Protein AF-A0A969AFT5-F1 (afdb_monomer_lite)

Structure (mmCIF, N/CA/C/O backbone):
data_AF-A0A969AFT5-F1
#
_entry.id   AF-A0A969AFT5-F1
#
loop_
_atom_site.group_PDB
_atom_site.id
_atom_site.type_symbol
_atom_site.label_atom_id
_atom_site.label_alt_id
_atom_site.label_comp_id
_atom_site.label_asym_id
_atom_site.label_entity_id
_atom_site.label_seq_id
_atom_site.pdbx_PDB_ins_code
_atom_site.Cartn_x
_atom_site.Cartn_y
_atom_site.Cartn_z
_atom_site.occupancy
_atom_site.B_iso_or_equiv
_atom_site.auth_seq_id
_atom_site.auth_comp_id
_atom_site.auth_asym_id
_atom_site.auth_atom_id
_atom_site.pdbx_PDB_model_num
ATOM 1 N N . MET A 1 1 ? -39.133 -49.213 53.898 1.00 42.06 1 MET A N 1
ATOM 2 C CA . MET A 1 1 ? -38.491 -47.899 53.656 1.00 42.06 1 MET A CA 1
ATOM 3 C C . MET A 1 1 ? -36.992 -48.121 53.455 1.00 42.06 1 MET A C 1
ATOM 5 O O . MET A 1 1 ? -36.325 -48.486 54.412 1.00 42.06 1 MET A O 1
ATOM 9 N N . LYS A 1 2 ? -36.457 -48.003 52.231 1.00 43.72 2 LYS A N 1
ATOM 10 C CA . LYS A 1 2 ? -35.010 -48.150 51.962 1.00 43.72 2 LYS A CA 1
ATOM 11 C C . LYS A 1 2 ? -34.419 -46.759 51.720 1.00 43.72 2 LYS A C 1
ATOM 13 O O . LYS A 1 2 ? -34.822 -46.087 50.777 1.00 43.72 2 LYS A O 1
ATOM 18 N N . LYS A 1 3 ? -33.523 -46.301 52.601 1.00 46.19 3 LYS A N 1
ATOM 19 C CA . LYS A 1 3 ? -32.846 -45.000 52.470 1.00 46.19 3 LYS A CA 1
ATOM 20 C C . LYS A 1 3 ? -31.810 -45.084 51.343 1.00 46.19 3 LYS A C 1
ATOM 22 O O . LYS A 1 3 ? -30.897 -45.902 51.410 1.00 46.19 3 LYS A O 1
ATOM 27 N N . SER A 1 4 ? -31.978 -44.259 50.311 1.00 45.84 4 SER A N 1
ATOM 28 C CA . SER A 1 4 ? -31.020 -44.107 49.212 1.00 45.84 4 SER A CA 1
ATOM 29 C C . SER A 1 4 ? -29.797 -43.322 49.696 1.00 45.84 4 SER A C 1
ATOM 31 O O . SER A 1 4 ? -29.908 -42.158 50.081 1.00 45.84 4 SER A O 1
ATOM 33 N N . ASN A 1 5 ? -28.633 -43.972 49.701 1.00 54.56 5 ASN A N 1
ATOM 34 C CA . ASN A 1 5 ? -27.343 -43.349 49.992 1.00 54.56 5 ASN A CA 1
ATOM 35 C C . ASN A 1 5 ? -26.812 -42.653 48.730 1.00 54.56 5 ASN A C 1
ATOM 37 O O . ASN A 1 5 ? -26.056 -43.236 47.953 1.00 54.56 5 ASN A O 1
ATOM 41 N N . ASN A 1 6 ? -27.179 -41.385 48.544 1.00 57.03 6 ASN A N 1
ATOM 42 C CA . ASN A 1 6 ? -26.576 -40.523 47.527 1.00 57.03 6 ASN A CA 1
ATOM 43 C C . ASN A 1 6 ? -25.176 -40.075 47.980 1.00 57.03 6 ASN A C 1
ATOM 45 O O . ASN A 1 6 ? -25.019 -39.073 48.681 1.00 57.03 6 ASN A O 1
ATOM 49 N N . LYS A 1 7 ? -24.134 -40.809 47.571 1.00 60.47 7 LYS A N 1
ATOM 50 C CA . LYS A 1 7 ? -22.747 -40.329 47.665 1.00 60.47 7 LYS A CA 1
ATOM 51 C C . LYS A 1 7 ? -22.551 -39.195 46.654 1.00 60.47 7 LYS A C 1
ATOM 53 O O . LYS A 1 7 ? -22.600 -39.424 45.449 1.00 60.47 7 LYS A O 1
ATOM 58 N N . LYS A 1 8 ? -22.318 -37.970 47.138 1.00 62.88 8 LYS A N 1
ATOM 59 C CA . LYS A 1 8 ? -21.899 -36.835 46.300 1.00 62.88 8 LYS A CA 1
ATOM 60 C C . LYS A 1 8 ? -20.524 -37.140 45.699 1.00 62.88 8 LYS A C 1
ATOM 62 O O . LYS A 1 8 ? -19.531 -37.193 46.420 1.00 62.88 8 LYS A O 1
ATOM 67 N N . ILE A 1 9 ? -20.474 -37.349 44.387 1.00 62.12 9 ILE A N 1
ATOM 68 C CA . ILE A 1 9 ? -19.224 -37.469 43.631 1.00 62.12 9 ILE A CA 1
ATOM 69 C C . ILE A 1 9 ? -18.674 -36.051 43.453 1.00 62.12 9 ILE A C 1
ATOM 71 O O . ILE A 1 9 ? -19.196 -35.269 42.660 1.00 62.12 9 ILE A O 1
ATOM 75 N N . TYR A 1 10 ? -17.643 -35.698 44.219 1.00 61.41 10 TYR A N 1
ATOM 76 C CA . TYR A 1 10 ? -16.916 -34.446 44.032 1.00 61.41 10 TYR A CA 1
ATOM 77 C C . TYR A 1 10 ? -16.053 -34.561 42.774 1.00 61.41 10 TYR A C 1
ATOM 79 O O . TYR A 1 10 ? -15.003 -35.198 42.784 1.00 61.41 10 TYR A O 1
ATOM 87 N N . GLN A 1 11 ? -16.504 -33.957 41.675 1.00 67.50 11 GLN A N 1
ATOM 88 C CA . GLN A 1 11 ? -15.679 -33.800 40.481 1.00 67.50 11 GLN A CA 1
ATOM 89 C C . GLN A 1 11 ? -14.753 -32.595 40.678 1.00 67.50 11 GLN A C 1
ATOM 91 O O . GLN A 1 11 ? -15.212 -31.471 40.890 1.00 67.50 11 GLN A O 1
ATOM 96 N N . ALA A 1 12 ? -13.440 -32.824 40.627 1.00 65.81 12 ALA A N 1
ATOM 97 C CA . ALA A 1 12 ? -12.455 -31.752 40.660 1.00 65.81 12 ALA A CA 1
ATOM 98 C C . ALA A 1 12 ? -12.656 -30.823 39.448 1.00 65.81 12 ALA A C 1
ATOM 100 O O . ALA A 1 12 ? -12.691 -31.281 38.304 1.00 65.81 12 ALA A O 1
ATOM 101 N N . LYS A 1 13 ? -12.788 -29.509 39.686 1.00 62.75 13 LYS A N 1
ATOM 102 C CA . LYS A 1 13 ? -12.882 -28.504 38.616 1.00 62.75 13 LYS A CA 1
ATOM 103 C C . LYS A 1 13 ? -11.627 -28.575 37.739 1.00 62.75 13 LYS A C 1
ATOM 105 O O . LYS A 1 13 ? -10.525 -28.285 38.202 1.00 62.75 13 LYS A O 1
ATOM 110 N N . LYS A 1 14 ? -11.804 -28.934 36.465 1.00 62.44 14 LYS A N 1
ATOM 111 C CA . LYS A 1 14 ? -10.767 -28.868 35.424 1.00 62.44 14 LYS A CA 1
ATOM 112 C C . LYS A 1 14 ? -10.224 -27.433 35.374 1.00 62.44 14 LYS A C 1
ATOM 114 O O . LYS A 1 14 ? -10.989 -26.505 35.119 1.00 62.44 14 LYS A O 1
ATOM 119 N N . LYS A 1 15 ? -8.926 -27.232 35.635 1.00 59.56 15 LYS A N 1
ATOM 120 C CA . LYS A 1 15 ? -8.275 -25.924 35.452 1.00 59.56 15 LYS A CA 1
ATOM 121 C C . LYS A 1 15 ? -8.271 -25.602 33.955 1.00 59.56 15 LYS A C 1
ATOM 123 O O . LYS A 1 15 ? -7.509 -26.204 33.204 1.00 59.56 15 LYS A O 1
ATOM 128 N N . SER A 1 16 ? -9.140 -24.695 33.515 1.00 66.88 16 SER A N 1
ATOM 129 C CA . SER A 1 16 ? -9.090 -24.157 32.155 1.00 66.88 16 SER A CA 1
ATOM 130 C C . SER A 1 16 ? -7.818 -23.327 32.010 1.00 66.88 16 SER A C 1
ATOM 132 O O . SER A 1 16 ? -7.616 -22.389 32.782 1.00 66.88 16 SER A O 1
ATOM 134 N N . GLN A 1 17 ? -6.963 -23.657 31.044 1.00 66.12 17 GLN A N 1
ATOM 135 C CA . GLN A 1 17 ? -5.861 -22.775 30.667 1.00 66.12 17 GLN A CA 1
ATOM 136 C C . GLN A 1 17 ? -6.463 -21.444 30.197 1.00 66.12 17 GLN A C 1
ATOM 138 O O . GLN A 1 17 ? -7.229 -21.415 29.233 1.00 66.12 17 GLN A O 1
ATOM 143 N N . SER A 1 18 ? -6.200 -20.356 30.926 1.00 72.88 18 SER A N 1
ATOM 144 C CA . SER A 1 18 ? -6.689 -19.035 30.539 1.00 72.88 18 SER A CA 1
ATOM 145 C C . SER A 1 18 ? -5.896 -18.544 29.337 1.00 72.88 18 SER A C 1
ATOM 147 O O . SER A 1 18 ? -4.666 -18.563 29.364 1.00 72.88 18 SER A O 1
ATOM 149 N N . GLN A 1 19 ? -6.594 -18.064 28.311 1.00 77.62 19 GLN A N 1
ATOM 150 C CA . GLN A 1 19 ? -5.958 -17.344 27.211 1.00 77.62 19 GLN A CA 1
ATOM 151 C C . GLN A 1 19 ? -5.157 -16.150 27.761 1.00 77.62 19 GLN A C 1
ATOM 153 O O . GLN A 1 19 ? -5.594 -15.544 28.748 1.00 77.62 19 GLN A O 1
ATOM 158 N N . PRO A 1 20 ? -4.003 -15.805 27.159 1.00 84.56 20 PRO A N 1
ATOM 159 C CA . PRO A 1 20 ? -3.208 -14.669 27.602 1.00 84.56 20 PRO A CA 1
ATOM 160 C C . PRO A 1 20 ? -4.060 -13.396 27.592 1.00 84.56 20 PRO A C 1
ATOM 162 O O . PRO A 1 20 ? -4.799 -13.115 26.641 1.00 84.56 20 PRO A O 1
ATOM 165 N N . LYS A 1 21 ? -3.988 -12.637 28.688 1.00 86.94 21 LYS A N 1
ATOM 166 C CA . LYS A 1 21 ? -4.738 -11.392 28.835 1.00 86.94 21 LYS A CA 1
ATOM 167 C C . LYS A 1 21 ? -4.155 -10.343 27.888 1.00 86.94 21 LYS A C 1
ATOM 169 O O . LYS A 1 21 ? -2.944 -10.199 27.773 1.00 86.94 21 LYS A O 1
ATOM 174 N N . ARG A 1 22 ? -5.031 -9.615 27.197 1.00 86.56 22 ARG A N 1
ATOM 175 C CA . ARG A 1 22 ? -4.640 -8.522 26.298 1.00 86.56 22 ARG A CA 1
ATOM 176 C C . ARG A 1 22 ? -4.526 -7.235 27.114 1.00 86.56 22 ARG A C 1
ATOM 178 O O . ARG A 1 22 ? -5.533 -6.786 27.656 1.00 86.56 22 ARG A O 1
ATOM 185 N N . GLU A 1 23 ? -3.318 -6.688 27.218 1.00 92.81 23 GLU A N 1
ATOM 186 C CA . GLU A 1 23 ? -3.009 -5.525 28.071 1.00 92.81 23 GLU A CA 1
ATOM 187 C C . GLU A 1 23 ? -2.594 -4.279 27.276 1.00 92.81 23 GLU A C 1
ATOM 189 O O . GLU A 1 23 ? -2.729 -3.162 27.769 1.00 92.81 23 GLU A O 1
ATOM 194 N N . SER A 1 24 ? -2.133 -4.446 26.033 1.00 91.06 24 SER A N 1
ATOM 195 C CA . SER A 1 24 ? -1.744 -3.333 25.170 1.00 91.06 24 SER A CA 1
ATOM 196 C C . SER A 1 24 ? -2.961 -2.608 24.586 1.00 91.06 24 SER A C 1
ATOM 198 O O . SER A 1 24 ? -3.911 -3.227 24.100 1.00 91.06 24 SER A O 1
ATOM 200 N N . LEU A 1 25 ? -2.914 -1.273 24.612 1.00 91.25 25 LEU A N 1
ATOM 201 C CA . LEU A 1 25 ? -3.950 -0.400 24.066 1.00 91.25 25 LEU A CA 1
ATOM 202 C C . LEU A 1 25 ? -3.464 0.256 22.769 1.00 91.25 25 LEU A C 1
ATOM 204 O O . LEU A 1 25 ? -2.420 0.903 22.749 1.00 91.25 25 LEU A O 1
ATOM 208 N N . ILE A 1 26 ? -4.257 0.132 21.705 1.00 89.75 26 ILE A N 1
ATOM 209 C CA . ILE A 1 26 ? -4.077 0.866 20.448 1.00 89.75 26 ILE A CA 1
ATOM 210 C C . ILE A 1 26 ? -5.210 1.885 20.356 1.00 89.75 26 ILE A C 1
ATOM 212 O O . ILE A 1 26 ? -6.380 1.517 20.458 1.00 89.75 26 ILE A O 1
ATOM 216 N N . THR A 1 27 ? -4.872 3.161 20.175 1.00 91.75 27 THR A N 1
ATOM 217 C CA . THR A 1 27 ? -5.856 4.239 20.020 1.00 91.75 27 THR A CA 1
ATOM 218 C C . THR A 1 27 ? -5.834 4.766 18.591 1.00 91.75 27 THR A C 1
ATOM 220 O O . THR A 1 27 ? -4.775 5.035 18.029 1.00 91.75 27 THR A O 1
ATOM 223 N N . VAL A 1 28 ? -7.018 4.896 17.993 1.00 91.50 28 VAL A N 1
ATOM 224 C CA . VAL A 1 28 ? -7.216 5.441 16.646 1.00 91.50 28 VAL A CA 1
ATOM 225 C C . VAL A 1 28 ? -8.257 6.545 16.756 1.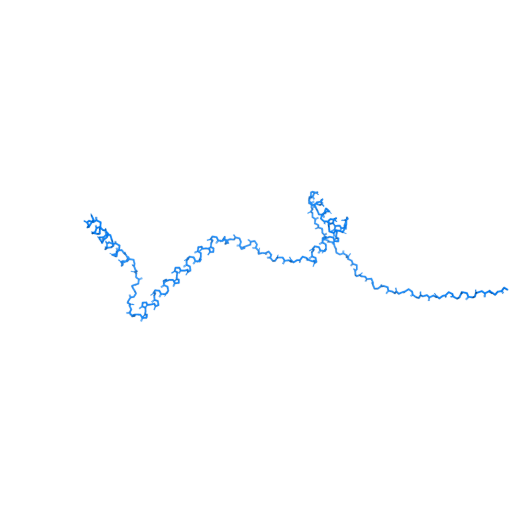00 91.50 28 VAL A C 1
ATOM 227 O O . VAL A 1 28 ? -9.314 6.340 17.351 1.00 91.50 28 VAL A O 1
ATOM 230 N N . ARG A 1 29 ? -7.946 7.729 16.222 1.00 94.19 29 ARG A N 1
ATOM 231 C CA . ARG A 1 29 ? -8.912 8.828 16.134 1.00 94.19 29 ARG A CA 1
ATOM 232 C C . ARG A 1 29 ? -9.744 8.645 14.875 1.00 94.19 29 ARG A C 1
ATOM 234 O O . ARG A 1 29 ? -9.179 8.410 13.813 1.00 94.19 29 ARG A O 1
ATOM 241 N N . LEU A 1 30 ? -11.055 8.764 15.027 1.00 93.50 30 LEU A N 1
ATOM 242 C CA . LEU A 1 30 ? -12.032 8.677 13.950 1.00 93.50 30 LEU A CA 1
ATOM 243 C C . LEU A 1 30 ? -12.932 9.905 14.018 1.00 93.50 30 LEU A C 1
ATOM 245 O O . LEU A 1 30 ? -13.210 10.419 15.106 1.00 93.50 30 LEU A O 1
ATOM 249 N N . THR A 1 31 ? -13.402 10.342 12.862 1.00 96.69 31 THR A N 1
ATOM 250 C CA . THR A 1 31 ? -14.595 11.184 12.765 1.00 96.69 31 THR A CA 1
ATOM 251 C C . THR A 1 31 ? -15.837 10.388 13.186 1.00 96.69 31 THR A C 1
ATOM 253 O O . THR A 1 31 ? -15.811 9.153 13.244 1.00 96.69 31 THR A O 1
ATOM 256 N N . GLU A 1 32 ? -16.938 11.076 13.502 1.00 95.88 32 GLU A N 1
ATOM 257 C CA . GLU A 1 32 ? -18.169 10.376 13.898 1.00 95.88 32 GLU A CA 1
ATOM 258 C C . GLU A 1 32 ? -18.732 9.543 12.733 1.00 95.88 32 GLU A C 1
ATOM 260 O O . GLU A 1 32 ? -19.108 8.391 12.937 1.00 95.88 32 GLU A O 1
ATOM 265 N N . GLU A 1 33 ? -18.654 10.058 11.502 1.00 96.19 33 GLU A N 1
ATOM 266 C CA . GLU A 1 33 ? -19.057 9.337 10.286 1.00 96.19 33 GLU A CA 1
ATOM 267 C C . GLU A 1 33 ? -18.250 8.045 10.083 1.00 96.19 33 GLU A C 1
ATOM 269 O O . GLU A 1 33 ? -18.815 6.972 9.868 1.00 96.19 33 GLU A O 1
ATOM 274 N N . GLU A 1 34 ? -16.919 8.101 10.206 1.00 95.06 34 GLU A N 1
ATOM 275 C CA . GLU A 1 34 ? -16.073 6.907 10.083 1.00 95.06 34 GLU A CA 1
ATOM 276 C C . GLU A 1 34 ? -16.429 5.854 11.131 1.00 95.06 34 GLU A C 1
ATOM 278 O O . GLU A 1 34 ? -16.499 4.660 10.832 1.00 95.06 34 GLU A O 1
ATOM 283 N N . LYS A 1 35 ? -16.681 6.294 12.362 1.00 94.00 35 LYS A N 1
ATOM 284 C CA . LYS A 1 35 ? -17.049 5.415 13.469 1.00 94.00 35 LYS A CA 1
ATOM 285 C C . LYS A 1 35 ? -18.400 4.741 13.235 1.00 94.00 35 LYS A C 1
ATOM 287 O O . LYS A 1 35 ? -18.529 3.554 13.538 1.00 94.00 35 LYS A O 1
ATOM 292 N N . GLU A 1 36 ? -19.386 5.446 12.688 1.00 94.75 36 GLU A N 1
ATOM 293 C CA . GLU A 1 36 ? -20.672 4.857 12.297 1.00 94.75 36 GLU A CA 1
ATOM 294 C C . GLU A 1 36 ? -20.510 3.836 11.171 1.00 94.75 36 GLU A C 1
ATOM 296 O O . GLU A 1 36 ? -20.998 2.710 11.285 1.00 94.75 36 GLU A O 1
ATOM 301 N N . ILE A 1 37 ? -19.731 4.170 10.139 1.00 94.69 37 ILE A N 1
ATOM 302 C CA . ILE A 1 37 ? -19.417 3.249 9.040 1.00 94.69 37 ILE A CA 1
ATOM 303 C C . ILE A 1 37 ? -18.760 1.974 9.577 1.00 94.69 37 ILE A C 1
ATOM 305 O O . ILE A 1 37 ? -19.081 0.868 9.141 1.00 94.69 37 ILE A O 1
ATOM 309 N N . TRP A 1 38 ? -17.827 2.100 10.520 1.00 94.69 38 TRP A N 1
ATOM 310 C CA . TRP A 1 38 ? -17.138 0.945 11.089 1.00 94.69 38 TRP A CA 1
ATOM 311 C C . TRP A 1 38 ? -18.069 0.077 11.937 1.00 94.69 38 TRP A C 1
ATOM 313 O O . TRP A 1 38 ? -17.977 -1.147 11.866 1.00 94.69 38 TRP A O 1
ATOM 323 N N . LYS A 1 39 ? -18.991 0.683 12.695 1.00 93.88 39 LYS A N 1
ATOM 324 C CA . LYS A 1 39 ? -20.029 -0.058 13.427 1.00 93.88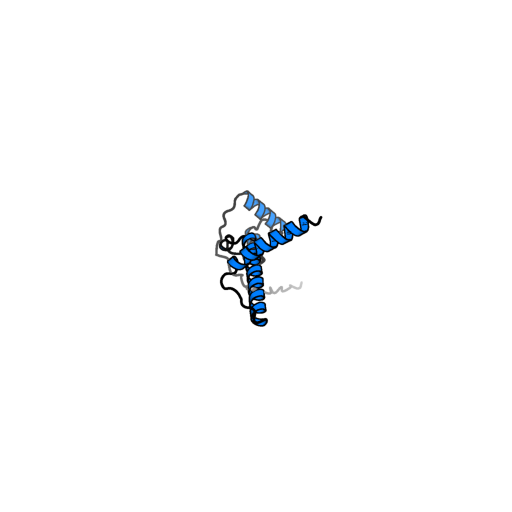 39 LYS A CA 1
ATOM 325 C C . LYS A 1 39 ? -20.956 -0.814 12.480 1.00 93.88 39 LYS A C 1
ATOM 327 O O . LYS A 1 39 ? -21.168 -2.003 12.688 1.00 93.88 39 LYS A O 1
ATOM 332 N N . ALA A 1 40 ? -21.428 -0.166 11.417 1.00 93.75 40 ALA A N 1
ATOM 333 C CA . ALA A 1 40 ? -22.275 -0.809 10.415 1.00 93.75 40 ALA A CA 1
ATOM 334 C C . ALA A 1 40 ? -21.561 -1.998 9.745 1.00 93.75 40 ALA A C 1
ATOM 336 O O . ALA A 1 40 ? -22.159 -3.050 9.529 1.00 93.75 40 ALA A O 1
ATOM 337 N N . LYS A 1 41 ? -20.255 -1.873 9.472 1.00 93.44 41 LYS A N 1
ATOM 338 C CA . LYS A 1 41 ? -19.440 -2.986 8.958 1.00 93.44 41 LYS A CA 1
ATOM 339 C C . LYS A 1 41 ? -19.293 -4.126 9.966 1.00 93.44 41 LYS A C 1
ATOM 341 O O . LYS A 1 41 ? -19.379 -5.283 9.569 1.00 93.44 41 LYS A O 1
ATOM 346 N N . ALA A 1 42 ? -19.080 -3.814 11.243 1.00 94.06 42 ALA A N 1
ATOM 347 C CA . ALA A 1 42 ? -18.995 -4.822 12.298 1.00 94.06 42 ALA A CA 1
ATOM 348 C C . ALA A 1 42 ? -20.316 -5.592 12.457 1.00 94.06 42 ALA A C 1
ATOM 350 O O . ALA A 1 42 ? -20.311 -6.815 12.599 1.00 94.06 42 ALA A O 1
ATOM 351 N N . GLU A 1 43 ? -21.446 -4.890 12.369 1.00 93.75 43 GLU A N 1
ATOM 352 C CA . GLU A 1 43 ? -22.775 -5.494 12.388 1.00 93.75 43 GLU A CA 1
ATOM 353 C C . GLU A 1 43 ? -23.003 -6.396 11.170 1.00 93.75 43 GLU A C 1
ATOM 355 O O . GLU A 1 43 ? -23.368 -7.560 11.333 1.00 93.75 43 GLU A O 1
ATOM 360 N N . ALA A 1 44 ? -22.682 -5.914 9.966 1.00 91.94 44 ALA A N 1
ATOM 361 C CA . ALA A 1 44 ? -22.773 -6.700 8.736 1.00 91.94 44 ALA A CA 1
ATOM 362 C C . ALA A 1 44 ? -21.868 -7.948 8.746 1.00 91.94 44 ALA A C 1
ATOM 364 O O . ALA A 1 44 ? -22.200 -8.955 8.125 1.00 91.94 44 ALA A O 1
ATOM 365 N N . ALA A 1 45 ? -20.746 -7.904 9.470 1.00 90.69 45 ALA A N 1
ATOM 366 C CA . ALA A 1 45 ? -19.839 -9.036 9.664 1.00 90.69 45 ALA A CA 1
ATOM 367 C C . ALA A 1 45 ? -20.310 -10.035 10.745 1.00 90.69 45 ALA A C 1
ATOM 369 O O . ALA A 1 45 ? -19.622 -11.016 11.009 1.00 90.69 45 ALA A O 1
ATOM 370 N N . GLY A 1 46 ? -21.457 -9.801 11.396 1.00 92.50 46 GLY A N 1
ATOM 371 C CA . GLY A 1 46 ? -21.982 -10.670 12.456 1.00 92.50 46 GLY A CA 1
ATOM 372 C C . GLY A 1 46 ? -21.307 -10.487 13.821 1.00 92.50 46 GLY A C 1
ATOM 373 O O . GLY A 1 46 ? -21.541 -11.273 14.736 1.00 92.50 46 GLY A O 1
ATOM 374 N N . LEU A 1 47 ? -20.492 -9.441 13.987 1.00 90.31 47 LEU A N 1
ATOM 375 C CA . LEU A 1 47 ? -19.776 -9.130 15.233 1.00 90.31 47 LEU A CA 1
ATOM 376 C C . LEU A 1 47 ? -20.528 -8.110 16.104 1.00 90.31 47 LEU A C 1
ATOM 378 O O . LEU A 1 47 ? -20.105 -7.795 17.223 1.00 90.31 47 LEU A O 1
ATOM 382 N N . GLY A 1 48 ? -21.656 -7.602 15.597 1.00 87.75 48 GLY A N 1
ATOM 383 C CA . GLY A 1 48 ? -22.530 -6.651 16.274 1.00 87.75 48 GLY A CA 1
ATOM 384 C C . GLY A 1 48 ? -21.780 -5.394 16.710 1.00 87.75 48 GLY A C 1
ATOM 385 O O . GLY A 1 48 ? -20.977 -4.830 15.971 1.00 87.75 48 GLY A O 1
ATOM 386 N N . ASN A 1 49 ? -21.997 -4.980 17.959 1.00 84.88 49 ASN A N 1
ATOM 387 C CA . ASN A 1 49 ? -21.386 -3.772 18.523 1.00 84.88 49 ASN A CA 1
ATOM 388 C C . ASN A 1 49 ? -19.921 -3.951 18.973 1.00 84.88 49 ASN A C 1
ATOM 390 O O . ASN A 1 49 ? -19.338 -3.029 19.551 1.00 84.88 49 ASN A O 1
ATOM 394 N N . ASN A 1 50 ? -19.304 -5.119 18.749 1.00 91.56 50 ASN A N 1
ATOM 395 C CA . ASN A 1 50 ? -17.934 -5.385 19.188 1.00 91.56 50 ASN A CA 1
ATOM 396 C C . ASN A 1 50 ? -16.901 -4.899 18.163 1.00 91.56 50 ASN A C 1
ATOM 398 O O . ASN A 1 50 ? -16.250 -5.680 17.464 1.00 91.56 50 ASN A O 1
ATOM 402 N N . LEU A 1 51 ? -16.721 -3.579 18.114 1.00 90.75 51 LEU A N 1
ATOM 403 C CA . LEU A 1 51 ? -15.823 -2.935 17.159 1.00 90.75 51 LEU A CA 1
ATOM 404 C C . LEU A 1 51 ? -14.359 -3.394 17.306 1.00 90.75 51 LEU A C 1
ATOM 406 O O . LEU A 1 51 ? -13.654 -3.556 16.315 1.00 90.75 51 LEU A O 1
ATOM 410 N N . SER A 1 52 ? -13.906 -3.660 18.533 1.00 90.88 52 SER A N 1
ATOM 411 C CA . SER A 1 52 ? -12.543 -4.138 18.799 1.00 90.88 52 SER A CA 1
ATOM 412 C C . SER A 1 52 ? -12.279 -5.528 18.219 1.00 90.88 52 SER A C 1
ATOM 414 O O . SER A 1 52 ? -11.166 -5.802 17.769 1.00 90.88 52 SER A O 1
ATOM 416 N N . LEU A 1 53 ? -13.281 -6.412 18.247 1.00 91.06 53 LEU A N 1
ATOM 417 C CA . LEU A 1 53 ? -13.183 -7.735 17.633 1.00 91.06 53 LEU A CA 1
ATOM 418 C C . LEU A 1 53 ? -13.180 -7.623 16.106 1.00 91.06 53 LEU A C 1
ATOM 420 O O . LEU A 1 53 ? -12.324 -8.227 15.471 1.00 91.06 53 LEU A O 1
ATOM 424 N N . PHE A 1 54 ? -14.046 -6.773 15.545 1.00 93.69 54 PHE A N 1
ATOM 425 C CA . PHE A 1 54 ? -14.088 -6.498 14.106 1.00 93.69 54 PHE A CA 1
ATOM 426 C C . PHE A 1 54 ? -12.757 -5.980 13.560 1.00 93.69 54 PHE A C 1
ATOM 428 O O . PHE A 1 54 ? -12.227 -6.535 12.599 1.00 93.69 54 PHE A O 1
ATOM 435 N N . ILE A 1 55 ? -12.175 -4.958 14.196 1.00 92.38 55 ILE A N 1
ATOM 436 C CA . ILE A 1 55 ? -10.876 -4.411 13.779 1.00 92.38 55 ILE A CA 1
ATOM 437 C C . ILE A 1 55 ? -9.800 -5.500 13.832 1.00 92.38 55 ILE A C 1
ATOM 439 O O . ILE A 1 55 ? -8.981 -5.594 12.921 1.00 92.38 55 ILE A O 1
ATOM 443 N N . ARG A 1 56 ? -9.806 -6.341 14.872 1.00 90.56 56 ARG A N 1
ATOM 444 C CA . ARG A 1 56 ? -8.830 -7.424 15.007 1.00 90.56 56 ARG A CA 1
ATOM 445 C C . ARG A 1 56 ? -8.969 -8.457 13.899 1.00 90.56 56 ARG A C 1
ATOM 447 O O . ARG A 1 56 ? -7.967 -8.760 13.269 1.00 90.56 56 ARG A O 1
ATOM 454 N N . GLU A 1 57 ? -10.178 -8.948 13.637 1.00 90.69 57 GLU A N 1
ATOM 455 C CA . GLU A 1 57 ? -10.404 -9.908 12.553 1.00 90.69 57 GLU A CA 1
ATOM 456 C C . GLU A 1 57 ? -10.009 -9.327 11.199 1.00 90.69 57 GLU A C 1
ATOM 458 O O . GLU A 1 57 ? -9.410 -10.028 10.389 1.00 90.69 57 GLU A O 1
ATOM 463 N N . CYS A 1 58 ? -10.276 -8.040 10.968 1.00 89.88 58 CYS A N 1
ATOM 464 C CA . CYS A 1 58 ? -9.838 -7.370 9.751 1.00 89.88 58 CYS A CA 1
ATOM 465 C C . CYS A 1 58 ? -8.313 -7.350 9.645 1.00 89.88 58 CYS A C 1
ATOM 467 O O . CYS A 1 58 ? -7.786 -7.634 8.580 1.00 89.88 58 CYS A O 1
ATOM 469 N N . VAL A 1 59 ? -7.597 -7.026 10.722 1.00 89.25 59 VAL A N 1
ATOM 470 C CA . VAL A 1 59 ? -6.130 -6.953 10.701 1.00 89.25 59 VAL A CA 1
ATOM 471 C C . VAL A 1 59 ? -5.504 -8.345 10.581 1.00 89.25 59 VAL A C 1
ATOM 473 O O . VAL A 1 59 ? -4.648 -8.539 9.723 1.00 89.25 59 VAL A O 1
ATOM 476 N N . GLU A 1 60 ? -5.949 -9.312 11.385 1.00 89.62 60 GLU A N 1
ATOM 477 C CA . GLU A 1 60 ? -5.406 -10.679 11.426 1.00 89.62 60 GLU A CA 1
ATOM 478 C C . GLU A 1 60 ? -5.692 -11.466 10.142 1.00 89.62 60 GLU A C 1
ATOM 480 O O . GLU A 1 60 ? -4.842 -12.239 9.707 1.00 89.62 60 GLU A O 1
ATOM 485 N N . ASN A 1 61 ? -6.851 -11.242 9.510 1.00 85.38 61 ASN A N 1
ATOM 486 C CA . ASN A 1 61 ? -7.246 -11.943 8.284 1.00 85.38 61 ASN A CA 1
ATOM 487 C C . ASN A 1 61 ? -7.030 -11.116 7.007 1.00 85.38 61 ASN A C 1
ATOM 489 O O . ASN A 1 61 ? -7.350 -11.583 5.912 1.00 85.38 61 ASN A O 1
ATOM 493 N N . SER A 1 62 ? -6.517 -9.884 7.105 1.00 79.81 62 SER A N 1
ATOM 494 C CA . SER A 1 62 ? -6.217 -9.095 5.908 1.00 79.81 62 SER A CA 1
ATOM 495 C C . SER A 1 62 ? -4.993 -9.634 5.182 1.00 79.81 62 SER A C 1
ATOM 497 O O . SER A 1 62 ? -3.921 -9.810 5.758 1.00 79.81 62 SER A O 1
ATOM 499 N N . ASN A 1 63 ? -5.124 -9.787 3.865 1.00 75.25 63 ASN A N 1
ATOM 500 C CA . ASN A 1 63 ? -3.959 -9.820 2.997 1.00 75.25 63 ASN A CA 1
ATOM 501 C C . ASN A 1 63 ? -3.382 -8.403 2.951 1.00 75.25 63 ASN A C 1
ATOM 503 O O . ASN A 1 63 ? -3.970 -7.495 2.355 1.00 75.25 63 ASN A O 1
ATOM 507 N N . THR A 1 64 ? -2.244 -8.194 3.606 1.00 70.38 64 THR A N 1
ATOM 508 C CA . THR A 1 64 ? -1.526 -6.923 3.549 1.00 70.38 64 THR A CA 1
ATOM 509 C C . THR A 1 64 ? -0.987 -6.716 2.141 1.00 70.38 64 THR A C 1
ATOM 511 O O . THR A 1 64 ? -0.017 -7.334 1.709 1.00 70.38 64 THR A O 1
ATOM 514 N N . VAL A 1 65 ? -1.620 -5.812 1.394 1.00 69.19 65 VAL A N 1
ATOM 515 C CA . VAL A 1 65 ? -1.039 -5.324 0.145 1.00 69.19 65 VAL A CA 1
ATOM 516 C C . VAL A 1 65 ? 0.148 -4.452 0.526 1.00 69.19 65 VAL A C 1
ATOM 518 O O . VAL A 1 65 ? -0.025 -3.416 1.174 1.00 69.19 65 VAL A O 1
ATOM 521 N N . VAL A 1 66 ? 1.352 -4.865 0.126 1.00 69.62 66 VAL A N 1
ATOM 522 C CA . VAL A 1 66 ? 2.548 -4.026 0.222 1.00 69.62 66 VAL A CA 1
ATOM 523 C C . VAL A 1 66 ? 2.267 -2.758 -0.578 1.00 69.62 66 VAL A C 1
ATOM 525 O O . VAL A 1 66 ? 2.278 -2.761 -1.809 1.00 69.62 66 VAL A O 1
ATOM 528 N N . ARG A 1 67 ? 1.949 -1.664 0.121 1.00 61.19 67 ARG A N 1
ATOM 529 C CA . ARG A 1 67 ? 1.824 -0.361 -0.524 1.00 61.19 67 ARG A CA 1
ATOM 530 C C . ARG A 1 67 ? 3.217 0.046 -0.966 1.00 61.19 67 ARG A C 1
ATOM 532 O O . ARG A 1 67 ? 4.115 0.179 -0.138 1.00 61.19 67 ARG A O 1
ATOM 539 N N . MET A 1 68 ? 3.376 0.240 -2.270 1.00 57.16 68 MET A N 1
ATOM 540 C CA . MET A 1 68 ? 4.589 0.822 -2.826 1.00 57.16 68 MET A CA 1
ATOM 541 C C . MET A 1 68 ? 4.842 2.153 -2.097 1.00 57.16 68 MET A C 1
ATOM 543 O O . MET A 1 68 ? 3.898 2.944 -1.958 1.00 57.16 68 MET A O 1
ATOM 547 N N . PRO A 1 69 ? 6.050 2.383 -1.555 1.00 58.22 69 PRO A N 1
ATOM 548 C CA . PRO A 1 69 ? 6.342 3.602 -0.821 1.00 58.22 69 PRO A CA 1
ATOM 549 C C . PRO A 1 69 ? 6.039 4.812 -1.706 1.00 58.22 69 PRO A C 1
ATOM 551 O O . PRO A 1 69 ? 6.295 4.808 -2.910 1.00 58.22 69 PRO A O 1
ATOM 554 N N . VAL A 1 70 ? 5.483 5.866 -1.104 1.00 57.44 70 VAL A N 1
ATOM 555 C CA . VAL A 1 70 ? 5.065 7.092 -1.809 1.00 57.44 70 VAL A CA 1
ATOM 556 C C . VAL A 1 70 ? 6.221 7.714 -2.620 1.00 57.44 70 VAL A C 1
ATOM 558 O O . VAL A 1 70 ? 5.968 8.444 -3.572 1.00 57.44 70 VAL A O 1
ATOM 561 N N . SER A 1 71 ? 7.479 7.371 -2.317 1.00 55.56 71 SER A N 1
ATOM 562 C CA . SER A 1 71 ? 8.673 7.804 -3.052 1.00 55.56 71 SER A CA 1
ATOM 563 C C . SER A 1 71 ? 8.776 7.286 -4.492 1.00 55.56 71 SER A C 1
ATOM 565 O O . SER A 1 71 ? 9.484 7.884 -5.291 1.00 55.56 71 SER A O 1
ATOM 567 N N . THR A 1 72 ? 8.049 6.238 -4.895 1.00 52.41 72 THR A N 1
ATOM 568 C CA . THR A 1 72 ? 8.040 5.803 -6.311 1.00 52.41 72 THR A CA 1
ATOM 569 C C . THR A 1 72 ? 7.123 6.665 -7.191 1.00 52.41 72 THR A C 1
ATOM 571 O O . THR A 1 72 ? 7.043 6.466 -8.401 1.00 52.41 72 THR A O 1
ATOM 574 N N . ARG A 1 73 ? 6.429 7.654 -6.611 1.00 53.47 73 ARG A N 1
ATOM 575 C CA . ARG A 1 73 ? 5.515 8.555 -7.330 1.00 53.47 73 ARG A CA 1
ATOM 576 C C . ARG A 1 73 ? 6.236 9.544 -8.256 1.00 53.47 73 ARG A C 1
ATOM 578 O O . ARG A 1 73 ? 5.574 10.181 -9.069 1.00 53.47 73 ARG A O 1
ATOM 585 N N . GLU A 1 74 ? 7.563 9.646 -8.169 1.00 58.09 74 GLU A N 1
ATOM 586 C CA . GLU A 1 74 ? 8.376 10.482 -9.065 1.00 58.09 74 GLU A CA 1
ATOM 587 C C . GLU A 1 74 ? 8.375 9.972 -10.516 1.00 58.09 74 GLU A C 1
ATOM 589 O O . GLU A 1 74 ? 8.475 10.758 -11.460 1.00 58.09 74 GLU A O 1
ATOM 594 N N . PHE A 1 75 ? 8.172 8.669 -10.727 1.00 66.38 75 PHE A N 1
ATOM 595 C CA . PHE A 1 75 ? 8.132 8.077 -12.061 1.00 66.38 75 PHE A CA 1
ATOM 596 C C . PHE A 1 75 ? 6.694 7.748 -12.454 1.00 66.38 75 PHE A C 1
ATOM 598 O O . PHE A 1 75 ? 6.137 6.704 -12.123 1.00 66.38 75 PHE A O 1
ATOM 605 N N . THR A 1 76 ? 6.071 8.669 -13.187 1.00 77.38 76 THR A N 1
ATOM 606 C CA . THR A 1 76 ? 4.751 8.425 -13.781 1.00 77.38 76 THR A CA 1
ATOM 607 C C . THR A 1 76 ? 4.816 7.286 -14.812 1.00 77.38 76 T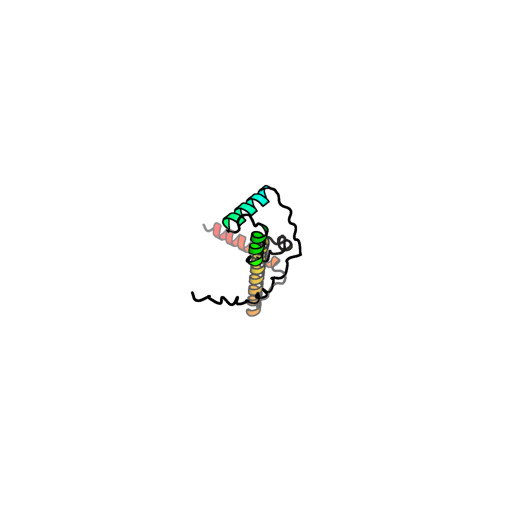HR A C 1
ATOM 609 O O . THR A 1 76 ? 5.862 7.090 -15.436 1.00 77.38 76 THR 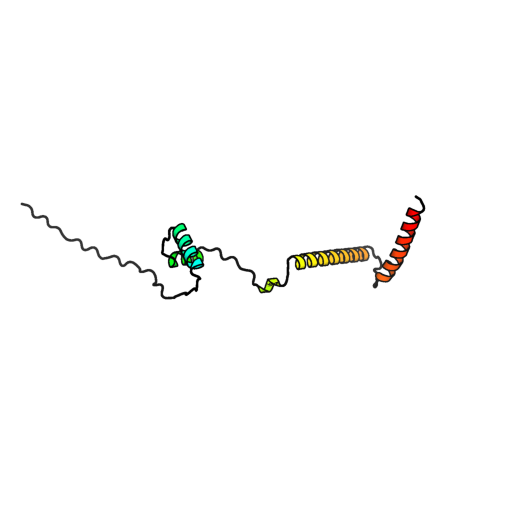A O 1
ATOM 612 N N . PRO A 1 77 ? 3.705 6.580 -15.102 1.00 79.00 77 PRO A N 1
ATOM 613 C CA . PRO A 1 77 ? 3.643 5.612 -16.205 1.00 79.00 77 PRO A CA 1
ATOM 614 C C . PRO A 1 77 ? 4.139 6.175 -17.550 1.00 79.00 77 PRO A C 1
ATOM 616 O O . PRO A 1 77 ? 4.805 5.480 -18.314 1.00 79.00 77 PRO A O 1
ATOM 619 N N . LYS A 1 78 ? 3.912 7.473 -17.802 1.00 81.38 78 LYS A N 1
ATOM 620 C CA . LYS A 1 78 ? 4.433 8.181 -18.984 1.00 81.38 78 LYS A CA 1
ATOM 621 C C . LYS A 1 78 ? 5.963 8.235 -19.014 1.00 81.38 78 LYS A C 1
ATOM 623 O O . LYS A 1 78 ? 6.555 8.236 -20.091 1.00 81.38 78 LYS A O 1
ATOM 628 N N . THR A 1 79 ? 6.614 8.294 -17.855 1.00 84.50 79 THR A N 1
ATOM 629 C CA . THR A 1 79 ? 8.077 8.269 -17.754 1.00 84.50 79 THR A CA 1
ATOM 630 C C . THR A 1 79 ? 8.623 6.907 -18.175 1.00 84.50 79 THR A C 1
ATOM 632 O O . THR A 1 79 ? 9.564 6.850 -18.963 1.00 84.50 79 THR A O 1
ATOM 635 N N . TYR A 1 80 ? 7.982 5.817 -17.746 1.00 84.25 80 TYR A N 1
ATOM 636 C CA . TYR A 1 80 ? 8.336 4.462 -18.182 1.00 84.25 80 TYR A CA 1
ATOM 637 C C . TYR A 1 80 ? 8.113 4.251 -19.681 1.00 84.25 80 TYR A C 1
ATOM 639 O O . TYR A 1 80 ? 8.959 3.662 -20.350 1.00 84.25 80 TYR A O 1
ATOM 647 N N . GLU A 1 81 ? 7.027 4.790 -20.236 1.00 86.56 81 GLU A N 1
ATOM 648 C CA . GLU A 1 81 ? 6.767 4.727 -21.676 1.00 86.56 81 GLU A CA 1
ATOM 649 C C . GLU A 1 81 ? 7.859 5.448 -22.484 1.00 86.56 81 GLU A C 1
ATOM 651 O O . GLU A 1 81 ? 8.396 4.899 -23.449 1.00 86.56 81 GLU A O 1
ATOM 656 N N . LYS A 1 82 ? 8.246 6.660 -22.061 1.00 88.75 82 LYS A N 1
ATOM 657 C CA . LYS A 1 82 ? 9.357 7.402 -22.675 1.00 88.75 82 LYS A CA 1
ATOM 658 C C . LYS A 1 82 ? 10.673 6.633 -22.567 1.00 88.75 82 LYS A C 1
ATOM 660 O O . LYS A 1 82 ? 11.394 6.544 -23.558 1.00 88.75 82 LYS A O 1
ATOM 665 N N . MET A 1 83 ? 10.955 6.041 -21.407 1.00 90.56 83 MET A N 1
ATOM 666 C CA . MET A 1 83 ? 12.148 5.217 -21.198 1.00 90.56 83 MET A CA 1
ATOM 667 C C . MET A 1 83 ? 12.167 4.011 -22.148 1.00 90.56 83 MET A C 1
ATOM 669 O O . MET A 1 83 ? 13.188 3.740 -22.774 1.00 90.56 83 MET A O 1
ATOM 673 N N . GLY A 1 84 ? 11.028 3.335 -22.328 1.00 91.06 84 GLY A N 1
ATOM 674 C CA . GLY A 1 84 ? 10.892 2.220 -23.266 1.00 91.06 84 GLY A CA 1
ATOM 675 C C . GLY A 1 84 ? 11.159 2.630 -24.717 1.00 91.06 84 GLY A C 1
ATOM 676 O O . GLY A 1 84 ? 11.866 1.928 -25.437 1.00 91.06 84 GLY A O 1
ATOM 677 N N . ARG A 1 85 ? 10.669 3.803 -25.141 1.00 92.88 85 ARG A N 1
ATOM 678 C CA . ARG A 1 85 ? 10.961 4.353 -26.479 1.00 92.88 85 ARG A CA 1
ATOM 679 C C . ARG A 1 85 ? 12.451 4.657 -26.660 1.00 92.88 85 ARG A C 1
ATOM 681 O O . ARG A 1 85 ? 13.019 4.284 -27.683 1.00 92.88 85 ARG A O 1
ATOM 688 N N . ILE A 1 86 ? 13.093 5.274 -25.665 1.00 92.25 86 ILE A N 1
ATOM 689 C CA . ILE A 1 86 ? 14.538 5.562 -25.693 1.00 92.25 86 ILE A CA 1
ATOM 690 C C . ILE A 1 86 ? 15.343 4.259 -25.763 1.00 92.25 86 ILE A C 1
ATOM 692 O O . ILE A 1 86 ? 16.216 4.124 -26.617 1.00 92.25 86 ILE A O 1
ATOM 696 N N . GLY A 1 87 ? 15.012 3.274 -24.925 1.00 93.69 87 GLY A N 1
ATOM 697 C CA . GLY A 1 87 ? 15.668 1.967 -24.923 1.00 93.69 87 GLY A CA 1
ATOM 698 C C . GLY A 1 87 ? 15.516 1.224 -26.252 1.00 93.69 87 GLY A C 1
ATOM 699 O O . GLY A 1 87 ? 16.489 0.674 -26.767 1.00 93.69 87 GLY A O 1
ATOM 700 N N . ASN A 1 88 ? 14.329 1.268 -26.862 1.00 93.56 88 ASN A N 1
ATOM 701 C CA . ASN A 1 88 ? 14.098 0.684 -28.183 1.00 93.56 88 ASN A CA 1
ATOM 702 C C . ASN A 1 88 ? 14.950 1.350 -29.268 1.00 93.56 88 ASN A C 1
ATOM 704 O O . ASN A 1 88 ? 15.550 0.643 -30.078 1.00 93.56 88 ASN A O 1
ATOM 708 N N . ASN A 1 89 ? 15.047 2.682 -29.263 1.00 91.94 89 ASN A N 1
ATOM 709 C CA . ASN A 1 89 ? 15.888 3.411 -30.211 1.00 91.94 89 ASN A CA 1
ATOM 710 C C . ASN A 1 89 ? 17.369 3.046 -30.035 1.00 91.94 89 ASN A C 1
ATOM 712 O O . ASN A 1 89 ? 18.041 2.724 -31.012 1.00 91.94 89 ASN A O 1
ATOM 716 N N . LEU A 1 90 ? 17.863 3.008 -28.792 1.00 92.19 90 LEU A N 1
ATOM 717 C CA . LEU A 1 90 ? 19.234 2.581 -28.491 1.00 92.19 90 LEU A CA 1
ATOM 718 C C . LEU A 1 90 ? 19.509 1.154 -28.982 1.00 92.19 90 LEU A C 1
ATOM 720 O O . LEU A 1 90 ? 20.557 0.892 -29.567 1.00 92.19 90 LEU A O 1
ATOM 724 N N . ASN A 1 91 ? 18.553 0.240 -28.812 1.00 93.62 91 ASN A N 1
ATOM 725 C CA . ASN A 1 91 ? 18.683 -1.136 -29.285 1.00 93.62 91 ASN A CA 1
ATOM 726 C C . ASN A 1 91 ? 18.726 -1.224 -30.821 1.00 93.62 91 ASN A C 1
ATOM 728 O O . ASN A 1 91 ? 19.468 -2.033 -31.376 1.00 93.62 91 ASN A O 1
ATOM 732 N N . GLN A 1 92 ? 17.961 -0.388 -31.528 1.00 91.50 92 GLN A N 1
ATOM 733 C CA . GLN A 1 92 ? 18.024 -0.310 -32.991 1.00 91.50 92 GLN A CA 1
ATOM 734 C C . GLN A 1 92 ? 19.381 0.211 -33.468 1.00 91.50 92 GLN A C 1
ATOM 736 O O . GLN A 1 92 ? 19.975 -0.396 -34.359 1.00 91.50 92 GLN A O 1
ATOM 741 N N . ILE A 1 93 ? 19.904 1.264 -32.830 1.00 87.75 93 ILE A N 1
ATOM 742 C CA . ILE A 1 93 ? 21.239 1.805 -33.119 1.00 87.75 93 ILE A CA 1
ATOM 743 C C . ILE A 1 93 ? 22.305 0.730 -32.886 1.00 87.75 93 ILE A C 1
ATOM 745 O O . ILE A 1 93 ? 23.102 0.452 -33.779 1.00 87.75 93 ILE A O 1
ATOM 749 N N . ALA A 1 94 ? 22.273 0.051 -31.736 1.00 89.88 94 ALA A N 1
ATOM 750 C CA . ALA A 1 94 ? 23.217 -1.018 -31.416 1.00 89.88 94 ALA A CA 1
ATOM 751 C C . ALA A 1 94 ? 23.175 -2.160 -32.447 1.00 89.88 94 ALA A C 1
ATOM 753 O O . ALA A 1 94 ? 24.214 -2.635 -32.901 1.00 89.88 94 ALA A O 1
ATOM 754 N N . ARG A 1 95 ? 21.976 -2.581 -32.873 1.00 90.06 95 ARG A N 1
ATOM 755 C CA . ARG A 1 95 ? 21.811 -3.588 -33.935 1.00 90.06 95 ARG A CA 1
ATOM 756 C C . ARG A 1 95 ? 22.365 -3.110 -35.276 1.00 90.06 95 ARG A C 1
ATOM 758 O O . ARG A 1 95 ? 22.997 -3.905 -35.969 1.00 90.06 95 ARG A O 1
ATOM 765 N N . GLY A 1 96 ? 22.136 -1.847 -35.633 1.00 87.38 96 GLY A N 1
ATOM 766 C CA . GLY A 1 96 ? 22.677 -1.229 -36.845 1.00 87.38 96 GLY A CA 1
ATOM 767 C C . GLY A 1 96 ? 24.204 -1.239 -36.854 1.00 87.38 96 GLY A C 1
ATOM 768 O O . GLY A 1 96 ? 24.805 -1.744 -37.800 1.00 87.38 96 GLY A O 1
ATOM 769 N N . ILE A 1 97 ? 24.818 -0.797 -35.754 1.00 84.94 97 ILE A N 1
ATOM 770 C CA . ILE A 1 97 ? 26.274 -0.803 -35.557 1.00 84.94 97 ILE A CA 1
ATOM 771 C C . ILE A 1 97 ? 26.830 -2.227 -35.658 1.00 84.94 97 ILE A C 1
ATOM 773 O O . ILE A 1 97 ? 27.733 -2.484 -36.450 1.00 84.94 97 ILE A O 1
ATOM 777 N N . ASN A 1 98 ? 26.248 -3.183 -34.929 1.00 88.25 98 ASN A N 1
ATOM 778 C CA . ASN A 1 98 ? 26.696 -4.578 -34.957 1.00 88.25 98 ASN A CA 1
ATOM 779 C C . ASN A 1 98 ? 26.613 -5.188 -36.364 1.00 88.25 98 ASN A C 1
ATOM 781 O O . ASN A 1 98 ? 27.480 -5.967 -36.764 1.00 88.25 98 ASN A O 1
ATOM 785 N N . ARG A 1 99 ? 25.579 -4.833 -37.135 1.00 88.56 99 ARG A N 1
ATOM 786 C CA . ARG A 1 99 ? 25.438 -5.267 -38.528 1.00 88.56 99 ARG A CA 1
ATOM 787 C C . ARG A 1 99 ? 26.509 -4.648 -39.424 1.00 88.56 99 ARG A C 1
ATOM 789 O O . ARG A 1 99 ? 27.083 -5.377 -40.227 1.00 88.56 99 ARG A O 1
ATOM 796 N N . ALA A 1 100 ? 26.777 -3.352 -39.285 1.00 85.81 100 ALA A N 1
ATOM 797 C CA . ALA A 1 100 ? 27.801 -2.661 -40.062 1.00 85.81 100 ALA A CA 1
ATOM 798 C C . ALA A 1 100 ? 29.201 -3.236 -39.794 1.00 85.81 100 ALA A C 1
ATOM 800 O O . ALA A 1 100 ? 29.894 -3.587 -40.746 1.00 85.81 100 ALA A O 1
ATOM 801 N N . ILE A 1 101 ? 29.552 -3.479 -38.525 1.00 85.75 101 ILE A N 1
ATOM 802 C CA . ILE A 1 101 ? 30.802 -4.159 -38.141 1.00 85.75 101 ILE A CA 1
ATOM 803 C C . ILE A 1 101 ? 30.886 -5.547 -38.792 1.00 85.75 101 ILE A C 1
ATOM 805 O O . ILE A 1 101 ? 31.893 -5.883 -39.408 1.00 85.75 101 ILE A O 1
ATOM 809 N N . LYS A 1 102 ? 29.813 -6.350 -38.721 1.00 89.38 102 LYS A N 1
ATOM 810 C CA . LYS A 1 102 ? 29.778 -7.690 -39.334 1.00 89.38 102 LYS A CA 1
ATOM 811 C C . LYS A 1 102 ? 29.949 -7.657 -40.858 1.00 89.38 102 LYS A C 1
ATOM 813 O O . LYS A 1 102 ? 30.484 -8.601 -41.429 1.00 89.38 102 LYS A O 1
ATOM 818 N N . MET A 1 103 ? 29.464 -6.604 -41.512 1.00 89.19 103 MET A N 1
ATOM 819 C CA . MET A 1 103 ? 29.575 -6.393 -42.959 1.00 89.19 103 MET A CA 1
ATOM 820 C C . MET A 1 103 ? 30.860 -5.652 -43.359 1.00 89.19 103 MET A C 1
ATOM 822 O O . MET A 1 103 ? 31.034 -5.353 -44.536 1.00 89.19 103 MET A O 1
ATOM 826 N N . ASN A 1 104 ? 31.753 -5.375 -42.402 1.00 85.44 104 ASN A N 1
ATOM 827 C CA . ASN A 1 104 ? 32.989 -4.618 -42.597 1.00 85.44 104 ASN A CA 1
ATOM 828 C C . ASN A 1 104 ? 32.759 -3.224 -43.222 1.00 85.44 104 ASN A C 1
ATOM 830 O O . ASN A 1 104 ? 33.583 -2.723 -43.986 1.00 85.44 104 ASN A O 1
ATOM 834 N N . LEU A 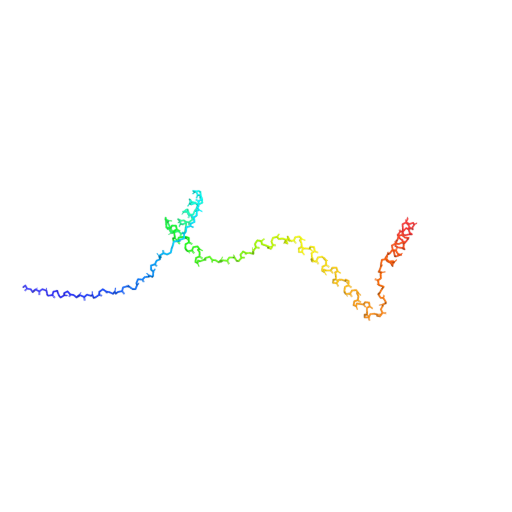1 105 ? 31.610 -2.616 -42.913 1.00 79.31 105 LEU A N 1
ATOM 835 C CA . LEU A 1 105 ? 31.239 -1.271 -43.340 1.00 79.31 105 LEU A CA 1
ATOM 836 C C . LEU A 1 105 ? 31.834 -0.248 -42.370 1.00 79.31 105 LEU A C 1
ATOM 838 O O . LEU A 1 105 ? 31.770 -0.425 -41.152 1.00 79.31 105 LEU A O 1
ATOM 842 N N . PHE A 1 106 ? 32.390 0.834 -42.912 1.00 74.12 106 PHE A N 1
ATOM 843 C CA . PHE A 1 106 ? 32.869 1.954 -42.110 1.00 74.12 106 PHE A CA 1
ATOM 844 C C . PHE A 1 106 ? 31.678 2.674 -41.465 1.00 74.12 106 PHE A C 1
ATOM 846 O O . PHE A 1 106 ? 30.717 3.022 -42.149 1.00 74.12 106 PHE A O 1
ATOM 853 N N . ILE A 1 107 ? 31.733 2.878 -40.148 1.00 68.69 107 ILE A N 1
ATOM 854 C CA . ILE A 1 107 ? 30.735 3.653 -39.408 1.00 68.69 107 ILE A CA 1
ATOM 855 C C . ILE A 1 107 ? 31.357 5.017 -39.139 1.00 68.69 107 ILE A C 1
ATOM 857 O O . ILE A 1 107 ? 32.327 5.118 -38.387 1.00 68.69 107 ILE A O 1
ATOM 861 N N . SER A 1 108 ? 30.814 6.046 -39.779 1.00 66.25 108 SER A N 1
ATOM 862 C CA . SER A 1 108 ? 31.263 7.423 -39.607 1.00 66.25 108 SER A CA 1
ATOM 863 C C . SER A 1 108 ? 31.086 7.887 -38.159 1.00 66.25 108 SER A C 1
ATOM 865 O O . SER A 1 108 ? 30.066 7.609 -37.527 1.00 66.25 108 SER A O 1
ATOM 867 N N . GLY A 1 109 ? 32.099 8.568 -37.615 1.00 65.62 109 GLY A N 1
ATOM 868 C CA . GLY A 1 109 ? 32.093 9.063 -36.232 1.00 65.62 109 GLY A CA 1
ATOM 869 C C . GLY A 1 109 ? 31.134 10.236 -36.005 1.00 65.62 109 GLY A C 1
ATOM 870 O O . GLY A 1 109 ? 30.688 10.442 -34.877 1.00 65.62 109 GLY A O 1
ATOM 871 N N . ASP A 1 110 ? 30.784 10.963 -37.070 1.00 68.06 110 ASP A N 1
ATOM 872 C CA . ASP A 1 110 ? 29.742 11.987 -37.064 1.00 68.06 110 ASP A CA 1
ATOM 873 C C . ASP A 1 110 ? 28.755 11.745 -38.221 1.00 68.06 110 ASP A C 1
ATOM 875 O O . ASP A 1 110 ? 29.007 12.155 -39.355 1.00 68.06 110 ASP A O 1
ATOM 879 N N . PRO A 1 111 ? 27.616 11.081 -37.959 1.00 67.00 111 PRO A N 1
ATOM 880 C CA . PRO A 1 111 ? 26.639 10.766 -38.998 1.00 67.00 111 PRO A CA 1
ATOM 881 C C . PRO A 1 111 ? 25.903 12.006 -39.530 1.00 67.00 111 PRO A C 1
ATOM 883 O O . PRO A 1 111 ? 25.214 11.916 -40.542 1.00 67.00 111 PRO A O 1
ATOM 886 N N . ARG A 1 112 ? 26.029 13.177 -38.884 1.00 68.06 112 ARG A N 1
ATOM 887 C CA . ARG A 1 112 ? 25.231 14.367 -39.229 1.00 68.06 112 ARG A CA 1
ATOM 888 C C . ARG A 1 112 ? 25.587 14.954 -40.589 1.00 68.06 112 ARG A C 1
ATOM 890 O O . ARG A 1 112 ? 24.686 15.392 -41.297 1.00 68.06 112 ARG A O 1
ATOM 897 N N . ALA A 1 113 ? 26.866 14.937 -40.958 1.00 68.44 113 ALA A N 1
ATOM 898 C CA . ALA A 1 113 ? 27.317 15.437 -42.256 1.00 68.44 113 ALA A CA 1
ATOM 899 C C . ALA A 1 113 ? 26.765 14.584 -43.413 1.00 68.44 113 ALA A C 1
ATOM 901 O O . ALA A 1 113 ? 26.340 15.109 -44.440 1.00 68.44 113 ALA A O 1
ATOM 902 N N . GLU A 1 114 ? 26.716 13.265 -43.219 1.00 66.56 114 GLU A N 1
ATOM 903 C CA . GLU A 1 114 ? 26.144 12.324 -44.186 1.00 66.56 114 GLU A CA 1
ATOM 904 C C . GLU A 1 114 ? 24.614 12.445 -44.242 1.00 66.56 114 GLU A C 1
ATOM 906 O O . GLU A 1 114 ? 24.040 12.465 -45.330 1.00 66.56 114 GLU A O 1
ATOM 911 N N . ASP A 1 115 ? 23.951 12.614 -43.093 1.00 70.06 115 ASP A N 1
ATOM 912 C CA . ASP A 1 115 ? 22.503 12.831 -43.015 1.00 70.06 115 ASP A CA 1
ATOM 913 C C . ASP A 1 115 ? 22.059 14.131 -43.712 1.00 70.06 115 ASP A C 1
ATOM 915 O O . ASP A 1 115 ? 20.994 14.169 -44.332 1.00 70.06 115 ASP A O 1
ATOM 919 N N . GLU A 1 116 ? 22.839 15.211 -43.607 1.00 74.50 116 GLU A N 1
ATOM 920 C CA . GLU A 1 116 ? 22.562 16.481 -44.293 1.00 74.50 116 GLU A CA 1
ATOM 921 C C . GLU A 1 116 ? 22.730 16.357 -45.810 1.00 74.50 116 GLU A C 1
ATOM 923 O O . GLU A 1 116 ? 21.818 16.737 -46.547 1.00 74.50 116 GLU A O 1
ATOM 928 N N . ALA A 1 117 ? 23.809 15.722 -46.273 1.00 72.12 117 ALA A N 1
ATOM 929 C CA . ALA A 1 117 ? 24.016 15.451 -47.696 1.00 72.12 117 ALA A CA 1
ATOM 930 C C . ALA A 1 117 ? 22.913 14.546 -48.283 1.00 72.12 117 ALA A C 1
ATOM 932 O O . ALA A 1 117 ? 22.418 14.774 -49.390 1.00 72.12 117 ALA A O 1
ATOM 933 N N . LEU A 1 118 ? 22.465 13.537 -47.527 1.00 77.56 118 LEU A N 1
ATOM 934 C CA . LEU A 1 118 ? 21.374 12.657 -47.950 1.00 77.56 118 LEU A CA 1
ATOM 935 C C . LEU A 1 118 ? 20.028 13.388 -48.009 1.00 77.56 118 LEU A C 1
ATOM 937 O O . LEU A 1 118 ? 19.220 13.083 -48.886 1.00 77.56 118 LEU A O 1
ATOM 941 N N . LYS A 1 119 ? 19.765 14.359 -47.122 1.00 80.88 119 LYS A N 1
ATOM 942 C CA . LYS A 1 119 ? 18.526 15.160 -47.159 1.00 80.88 119 LYS A CA 1
ATOM 943 C C . LYS A 1 119 ? 18.399 15.974 -48.441 1.00 80.88 119 LYS A C 1
ATOM 945 O O . LYS A 1 119 ? 17.298 16.027 -48.987 1.00 80.88 119 LYS A O 1
ATOM 950 N N . GLU A 1 120 ? 19.484 16.583 -48.912 1.00 79.25 120 GLU A N 1
ATOM 951 C CA . GLU A 1 120 ? 19.492 17.339 -50.171 1.00 79.25 120 GLU A CA 1
ATOM 952 C C . GLU A 1 120 ? 19.168 16.425 -51.357 1.00 79.25 120 GLU A C 1
ATOM 954 O O . GLU A 1 120 ? 18.240 16.704 -52.121 1.00 79.25 120 GLU A O 1
ATOM 959 N N . LEU A 1 121 ? 19.827 15.264 -51.425 1.00 82.31 121 LEU A N 1
ATOM 960 C CA . LEU A 1 121 ? 19.583 14.261 -52.462 1.00 82.31 121 LEU A CA 1
ATOM 961 C C . LEU A 1 121 ? 18.139 13.728 -52.429 1.00 82.31 121 LEU A C 1
ATOM 963 O O . LEU A 1 121 ? 17.498 13.565 -53.467 1.00 82.31 121 LEU A O 1
ATOM 967 N N . PHE A 1 122 ? 17.585 13.492 -51.236 1.00 82.88 122 PHE A N 1
ATOM 968 C CA . PHE A 1 122 ? 16.185 13.092 -51.074 1.00 82.88 122 PHE A CA 1
ATOM 969 C C . PHE A 1 122 ? 15.207 14.166 -51.560 1.00 82.88 122 PHE A C 1
ATOM 971 O O . PHE A 1 122 ? 14.160 13.831 -52.123 1.00 82.88 122 PHE A O 1
ATOM 978 N N . LEU A 1 123 ? 15.518 15.445 -51.334 1.00 82.44 123 LEU A N 1
ATOM 979 C CA . LEU A 1 123 ? 14.687 16.562 -51.778 1.00 82.44 123 LEU A CA 1
ATOM 980 C C . LEU A 1 123 ? 14.662 16.660 -53.308 1.00 82.44 123 LEU A C 1
ATOM 982 O O . LEU A 1 123 ? 13.600 16.875 -53.895 1.00 82.44 123 LEU A O 1
ATOM 986 N N . GLU A 1 124 ? 15.815 16.448 -53.938 1.00 82.44 124 GLU A N 1
ATOM 987 C CA . GLU A 1 124 ? 15.974 16.460 -55.390 1.00 82.44 124 GLU A CA 1
ATOM 988 C C . GLU A 1 124 ? 15.277 15.271 -56.061 1.00 82.44 124 GLU A C 1
ATOM 990 O O . GLU A 1 124 ? 14.499 15.454 -56.996 1.00 82.44 124 GLU A O 1
ATOM 995 N N . ILE A 1 125 ? 15.424 14.057 -55.524 1.00 86.50 125 ILE A N 1
ATOM 996 C CA . ILE A 1 125 ? 14.678 12.887 -56.018 1.00 86.50 125 ILE A CA 1
ATOM 997 C C . ILE A 1 125 ? 13.164 13.131 -55.913 1.00 86.50 125 ILE A C 1
ATOM 999 O O . ILE A 1 125 ? 12.398 12.814 -56.826 1.00 86.50 125 ILE A O 1
ATOM 1003 N N . LYS A 1 126 ? 12.708 13.737 -54.812 1.00 85.44 126 LYS A N 1
ATOM 1004 C CA . LYS A 1 126 ? 11.289 14.048 -54.603 1.00 85.44 126 LYS A CA 1
ATOM 1005 C C . LYS A 1 126 ? 10.768 15.104 -55.585 1.00 85.44 126 LYS A C 1
ATOM 1007 O O . LYS A 1 126 ? 9.605 15.022 -55.983 1.00 85.44 126 LYS A O 1
ATOM 1012 N N . SER A 1 127 ? 11.591 16.076 -55.982 1.00 80.81 127 SER A N 1
ATOM 1013 C CA . SER A 1 127 ? 11.208 17.086 -56.975 1.00 80.81 127 SER A CA 1
ATOM 1014 C C . SER A 1 127 ? 11.121 16.486 -58.384 1.00 80.81 127 SER A C 1
ATOM 1016 O O . SER A 1 127 ? 10.127 16.720 -59.069 1.00 80.81 127 SER A O 1
ATOM 1018 N N . GLN A 1 128 ? 12.067 15.624 -58.769 1.00 83.56 128 GLN A N 1
ATOM 1019 C CA . GLN A 1 128 ? 12.066 14.921 -60.059 1.00 83.56 128 GLN A CA 1
ATOM 1020 C C . GLN A 1 128 ? 10.850 13.995 -60.222 1.00 83.56 128 GLN A C 1
ATOM 1022 O O . GLN A 1 128 ? 10.213 13.976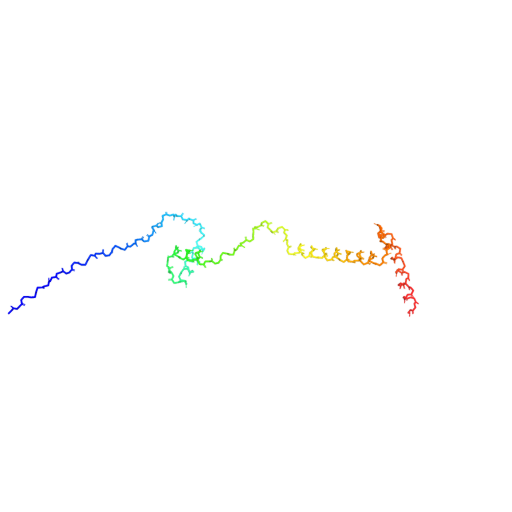 -61.277 1.00 83.56 128 GLN A O 1
ATOM 1027 N N . ILE A 1 129 ? 10.464 13.283 -59.157 1.00 83.31 129 ILE A N 1
ATOM 1028 C CA . ILE A 1 129 ? 9.259 12.436 -59.144 1.00 83.31 129 ILE A CA 1
ATOM 1029 C C . ILE A 1 129 ? 7.980 13.267 -59.329 1.00 83.31 129 ILE A C 1
ATOM 1031 O O . ILE A 1 129 ? 7.038 12.809 -59.974 1.00 83.31 129 ILE A O 1
ATOM 1035 N N . ASN A 1 130 ? 7.935 14.483 -58.780 1.00 73.75 130 ASN A N 1
ATOM 1036 C CA . ASN A 1 130 ? 6.780 15.372 -58.908 1.00 73.75 130 ASN A CA 1
ATOM 1037 C C . ASN A 1 130 ? 6.725 16.121 -60.249 1.00 73.75 130 ASN A C 1
ATOM 1039 O O . ASN A 1 130 ? 5.648 16.571 -60.617 1.00 73.75 130 ASN A O 1
ATOM 1043 N N . GLN A 1 131 ? 7.844 16.252 -60.967 1.00 67.06 131 GLN A N 1
ATOM 1044 C CA . GLN A 1 131 ? 7.901 16.852 -62.308 1.00 67.06 131 GLN A CA 1
ATOM 1045 C C . GLN A 1 131 ? 7.636 15.843 -63.441 1.00 67.06 131 GLN A C 1
ATOM 1047 O O . GLN A 1 131 ? 7.345 16.248 -64.559 1.00 67.06 131 GLN A O 1
ATOM 1052 N N . SER A 1 132 ? 7.724 14.536 -63.164 1.00 56.06 132 SER A N 1
ATOM 1053 C CA . SER A 1 132 ? 7.371 13.454 -64.107 1.00 56.06 132 SER A CA 1
ATOM 1054 C C . SER A 1 132 ? 5.901 12.998 -64.016 1.00 56.06 132 SER A C 1
ATOM 1056 O O . SER A 1 132 ? 5.558 11.938 -64.541 1.00 56.06 132 SER A O 1
ATOM 1058 N N . LYS A 1 133 ? 5.041 13.759 -63.330 1.00 50.97 133 LYS A N 1
ATOM 1059 C CA . LYS A 1 133 ? 3.583 13.567 -63.266 1.00 50.97 133 LYS A CA 1
ATOM 1060 C C . LYS A 1 133 ? 2.876 14.747 -63.910 1.00 50.97 133 LYS A C 1
ATOM 1062 O O . LYS A 1 133 ? 1.833 14.491 -64.546 1.00 50.97 133 LYS A O 1
#

Secondary structure (DSSP, 8-state):
----------PPPP---PPPP----------HHHHHHHHHHHHHTT-TT-HHHHHHHHHHH-----PPPGGGGGS-HHHHHHHHHHHHHHHHHHHHHHHHHHTT----S-HHHHHHHHHHHHHHHHHHHHH--

Sequence (133 aa):
MKKSNNKKIYQAKKKSQSQPKRESLITVRLTEEEKEIWKAKAEAAGLGNNLSLFIRECVENSNTVVRMPVSTREFTPKTYEKMGRIGNNLNQIARGINRAIKMNLFISGDPRAEDEALKELFLEIKSQINQSK

Radius of gyration: 40.19 Å; chains: 1; bounding box: 72×66×118 Å

pLDDT: mean 79.49, std 13.99, range [42.06, 96.69]

Foldseek 3Di:
DDDDPDDDDDDDPDPDDDDDDDDDDDDDDDDPVVVVVLQVVCVVVVNHNPSVVSVVCCVVVDPDDPDDPPVVVVQDPVNVVVVVVVVVVVVVVVVVVVVCVVVVHDDDPDCVVVVVVVVVVVVVVVVVVVVVD